Protein AF-A0A0R7JHP6-F1 (afdb_monomer)

pLDDT: mean 94.65, std 8.01, range [44.03, 98.38]

Nearest PDB structures (foldseek):
  1kx8-assembly1_A  TM=8.535E-01  e=2.768E-02  Mamestra brassicae
  1n8u-assembly1_A  TM=9.170E-01  e=6.213E-02  Mamestra brassicae
  7e8l-assembly1_A  TM=8.596E-01  e=4.147E-02  Spodoptera litura
  2gvs-assembly1_A  TM=7.440E-01  e=6.973E-02  Schistocerca gregaria

Organism: Solenopsis invicta (NCBI:txid13686)

Mean predicted aligned error: 2.82 Å

Structure (mmCIF, N/CA/C/O backbone):
data_AF-A0A0R7JHP6-F1
#
_entry.id   AF-A0A0R7JHP6-F1
#
loop_
_atom_site.group_PDB
_atom_site.id
_atom_site.type_symbol
_atom_site.label_atom_id
_atom_site.label_alt_id
_atom_site.label_comp_id
_atom_site.label_asym_id
_atom_site.label_entity_id
_atom_site.label_seq_id
_atom_site.pdbx_PDB_ins_code
_atom_site.Cartn_x
_atom_site.Cartn_y
_atom_site.Cartn_z
_atom_site.occupancy
_atom_site.B_iso_or_equiv
_atom_site.auth_seq_id
_atom_site.auth_comp_id
_atom_site.auth_asym_id
_atom_site.auth_atom_id
_atom_site.pdbx_PDB_model_num
ATOM 1 N N . LEU A 1 1 ? 12.851 1.798 -3.863 1.00 85.81 1 LEU A N 1
ATOM 2 C CA . LEU A 1 1 ? 11.668 2.395 -3.194 1.00 85.81 1 LEU A CA 1
ATOM 3 C C . LEU A 1 1 ? 10.517 1.402 -3.036 1.00 85.81 1 LEU A C 1
ATOM 5 O O . LEU A 1 1 ? 10.107 1.206 -1.907 1.00 85.81 1 LEU A O 1
ATOM 9 N N . ARG A 1 2 ? 10.037 0.714 -4.088 1.00 92.81 2 ARG A N 1
ATOM 10 C CA . ARG A 1 2 ? 8.922 -0.256 -3.964 1.00 92.81 2 ARG A CA 1
ATOM 11 C C . ARG A 1 2 ? 9.102 -1.281 -2.834 1.00 92.81 2 ARG A C 1
ATOM 13 O O . ARG A 1 2 ? 8.226 -1.386 -1.990 1.00 92.81 2 ARG A O 1
ATOM 20 N N . LEU A 1 3 ? 10.243 -1.976 -2.794 1.0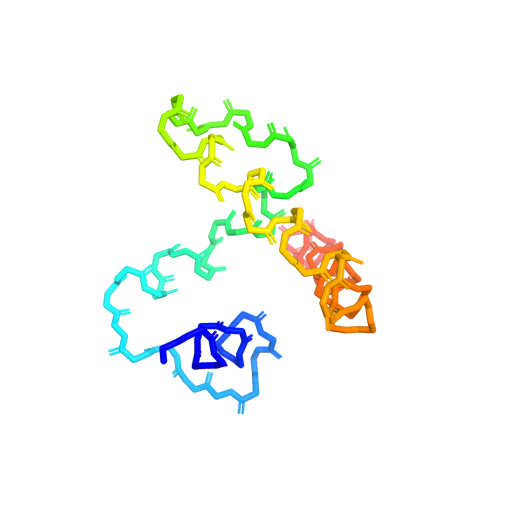0 95.38 3 LEU A N 1
ATOM 21 C CA . LEU A 1 3 ? 10.519 -2.981 -1.758 1.00 95.38 3 LEU A CA 1
ATOM 22 C C . LEU A 1 3 ? 10.516 -2.383 -0.343 1.00 95.38 3 LEU A C 1
ATOM 24 O O . LEU A 1 3 ? 10.003 -2.996 0.575 1.00 95.38 3 LEU A O 1
ATOM 28 N N . GLN A 1 4 ? 11.011 -1.156 -0.180 1.00 96.25 4 GLN A N 1
ATOM 29 C CA . GLN A 1 4 ? 10.984 -0.457 1.106 1.00 96.25 4 GLN A CA 1
ATOM 30 C C . GLN A 1 4 ? 9.549 -0.154 1.563 1.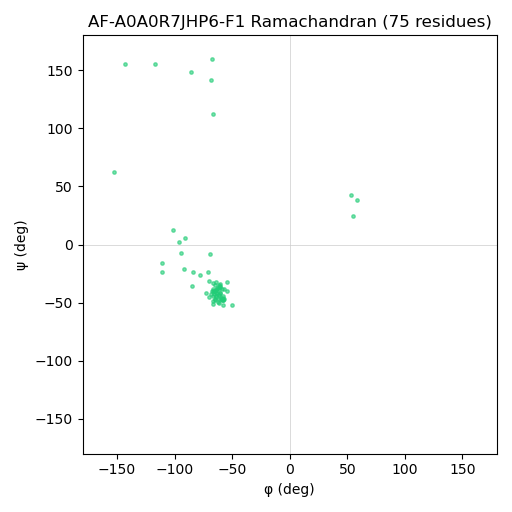00 96.25 4 GLN A C 1
ATOM 32 O O . GLN A 1 4 ? 9.249 -0.290 2.742 1.00 96.25 4 GLN A O 1
ATOM 37 N N . TYR A 1 5 ? 8.664 0.244 0.644 1.00 96.69 5 TYR A N 1
ATOM 38 C CA . TYR A 1 5 ? 7.242 0.439 0.945 1.00 96.69 5 TYR A CA 1
ATOM 39 C C . TYR A 1 5 ? 6.562 -0.882 1.282 1.00 96.69 5 TYR A C 1
ATOM 41 O O . TYR A 1 5 ? 5.833 -0.959 2.260 1.00 96.69 5 TYR A O 1
ATOM 49 N N . TYR A 1 6 ? 6.839 -1.921 0.495 1.00 97.56 6 TYR A N 1
ATOM 50 C CA . TYR A 1 6 ? 6.324 -3.260 0.742 1.00 97.56 6 TYR A CA 1
ATOM 51 C C . TYR A 1 6 ? 6.736 -3.765 2.129 1.00 97.56 6 TYR A C 1
ATOM 53 O O . TYR A 1 6 ? 5.877 -4.121 2.921 1.00 97.56 6 TYR A O 1
ATOM 61 N N . ASN A 1 7 ? 8.026 -3.711 2.463 1.00 97.75 7 ASN A N 1
ATOM 62 C CA . ASN A 1 7 ? 8.536 -4.148 3.761 1.00 97.75 7 ASN A CA 1
ATOM 63 C C . ASN A 1 7 ? 7.951 -3.334 4.926 1.00 97.75 7 ASN A C 1
ATOM 65 O O . ASN A 1 7 ? 7.612 -3.902 5.957 1.00 97.75 7 ASN A O 1
ATOM 69 N N . CYS A 1 8 ? 7.771 -2.024 4.736 1.00 97.81 8 CYS A N 1
ATOM 70 C CA . CYS A 1 8 ? 7.034 -1.164 5.666 1.00 97.81 8 CYS A CA 1
ATOM 71 C C . CYS A 1 8 ? 5.590 -1.641 5.861 1.00 97.81 8 CYS A C 1
ATOM 73 O O . CYS A 1 8 ? 5.149 -1.795 6.992 1.00 97.81 8 CYS A O 1
ATOM 75 N N . PHE A 1 9 ? 4.866 -1.945 4.782 1.00 97.06 9 PHE A N 1
ATOM 76 C CA . PHE A 1 9 ? 3.482 -2.414 4.875 1.00 97.06 9 PHE A CA 1
ATOM 77 C C . PHE A 1 9 ? 3.337 -3.829 5.437 1.00 97.06 9 PHE A C 1
ATOM 79 O O . PHE A 1 9 ? 2.292 -4.171 5.980 1.00 97.06 9 PHE A O 1
ATOM 86 N N . MET A 1 10 ? 4.387 -4.637 5.325 1.00 97.81 10 MET A N 1
ATOM 87 C CA . MET A 1 10 ? 4.459 -5.982 5.890 1.00 97.81 10 MET A CA 1
ATOM 88 C C . MET A 1 10 ? 5.044 -6.007 7.311 1.00 97.81 10 MET A C 1
ATOM 90 O O . MET A 1 10 ? 5.271 -7.092 7.838 1.00 97.81 10 MET A O 1
ATOM 94 N N . ASP A 1 11 ? 5.306 -4.843 7.919 1.00 96.69 11 ASP A N 1
ATOM 95 C CA . ASP A 1 11 ? 5.940 -4.688 9.237 1.00 96.69 11 ASP A CA 1
ATOM 96 C C . ASP A 1 11 ? 7.311 -5.386 9.375 1.00 96.69 11 ASP A C 1
ATOM 98 O O . ASP A 1 11 ? 7.752 -5.709 10.478 1.00 96.69 11 ASP A O 1
ATOM 102 N N . THR A 1 12 ? 8.020 -5.618 8.265 1.00 97.69 12 THR A N 1
ATOM 103 C CA . THR A 1 12 ? 9.356 -6.244 8.269 1.00 97.69 12 THR A CA 1
ATOM 104 C C . THR A 1 12 ? 10.488 -5.223 8.347 1.00 97.69 12 THR A C 1
ATOM 106 O O . THR A 1 12 ? 11.594 -5.553 8.769 1.00 97.69 12 THR A O 1
ATOM 109 N N . GLU A 1 13 ? 10.221 -3.968 7.976 1.00 97.25 13 GLU A N 1
ATOM 110 C CA . GLU A 1 13 ? 11.150 -2.842 8.097 1.00 97.25 13 GLU A CA 1
ATOM 111 C C . GLU A 1 13 ? 10.400 -1.552 8.465 1.00 97.25 13 GLU A C 1
ATOM 113 O O . GLU A 1 13 ? 9.227 -1.405 8.133 1.00 97.25 13 GLU A O 1
ATOM 118 N N . PRO A 1 14 ? 11.050 -0.558 9.096 1.00 97.25 14 PRO A N 1
ATOM 119 C CA . PRO A 1 14 ? 10.394 0.706 9.412 1.00 97.25 14 PRO A CA 1
ATOM 120 C C . PRO A 1 14 ? 10.069 1.538 8.160 1.00 97.25 14 PRO A C 1
ATOM 122 O O . PRO A 1 14 ? 10.888 1.695 7.247 1.00 97.25 14 PRO A O 1
ATOM 125 N N . CYS A 1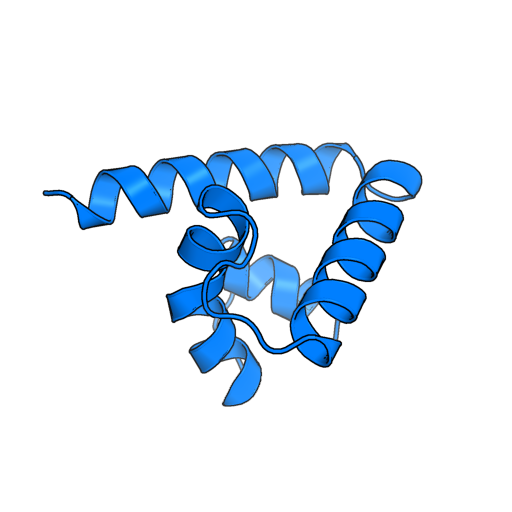 15 ? 8.906 2.188 8.177 1.00 97.25 15 CYS A N 1
ATOM 126 C CA . CYS A 1 15 ? 8.493 3.168 7.175 1.00 97.25 15 CYS A CA 1
ATOM 127 C C . CYS A 1 15 ? 9.374 4.427 7.233 1.00 97.25 15 CYS A C 1
ATOM 129 O O . CYS A 1 15 ? 9.343 5.193 8.202 1.00 97.25 15 CYS A O 1
ATOM 131 N N . ARG A 1 16 ? 10.185 4.650 6.191 1.00 95.38 16 ARG A N 1
ATOM 132 C CA . ARG A 1 16 ? 11.249 5.674 6.210 1.00 95.38 16 ARG A CA 1
ATOM 133 C C . ARG A 1 16 ? 10.793 7.084 5.855 1.00 95.38 16 ARG A C 1
ATOM 135 O O . ARG A 1 16 ? 11.451 8.046 6.240 1.00 95.38 16 ARG A O 1
ATOM 142 N N . THR A 1 17 ? 9.695 7.214 5.125 1.00 95.75 17 THR A N 1
ATOM 143 C CA . THR A 1 17 ? 9.199 8.495 4.617 1.00 95.75 17 THR A CA 1
ATOM 144 C C . THR A 1 17 ? 7.824 8.811 5.204 1.00 95.75 17 THR A C 1
ATOM 146 O O . THR A 1 17 ? 7.105 7.916 5.651 1.00 95.75 17 THR A O 1
ATOM 149 N N . ALA A 1 18 ? 7.469 10.097 5.269 1.00 96.50 18 ALA A N 1
ATOM 150 C CA . ALA A 1 18 ? 6.209 10.535 5.875 1.00 96.50 18 ALA A CA 1
ATOM 151 C C . ALA A 1 18 ? 4.982 9.994 5.123 1.00 96.50 18 ALA A C 1
ATOM 153 O O . ALA A 1 18 ? 4.002 9.592 5.741 1.00 96.50 18 ALA A O 1
ATOM 154 N N . ASP A 1 19 ? 5.068 9.921 3.798 1.00 94.50 19 ASP A N 1
ATOM 155 C CA . ASP A 1 19 ? 4.066 9.289 2.945 1.00 94.50 19 ASP A CA 1
ATOM 156 C C . ASP A 1 19 ? 3.968 7.776 3.185 1.00 94.50 19 ASP A C 1
ATOM 158 O O . ASP A 1 19 ? 2.859 7.273 3.315 1.00 94.50 19 ASP A O 1
ATOM 162 N N . ALA A 1 20 ? 5.081 7.050 3.337 1.00 95.50 20 ALA A N 1
ATOM 163 C CA . ALA A 1 20 ? 5.044 5.623 3.676 1.00 95.50 20 ALA A CA 1
ATOM 164 C C . ALA A 1 20 ? 4.360 5.369 5.029 1.00 95.50 20 ALA A C 1
ATOM 166 O O . ALA A 1 20 ? 3.553 4.452 5.134 1.00 95.50 20 ALA A O 1
ATOM 167 N N . LYS A 1 21 ? 4.634 6.205 6.041 1.00 96.81 21 LYS A N 1
ATOM 168 C CA . LYS A 1 21 ? 3.961 6.136 7.350 1.00 96.81 21 LYS A CA 1
ATOM 169 C C . LYS A 1 21 ? 2.460 6.383 7.224 1.00 96.81 21 LYS A C 1
ATOM 171 O O . LYS A 1 21 ? 1.668 5.579 7.693 1.00 96.81 21 LYS A O 1
ATOM 176 N N . PHE A 1 22 ? 2.075 7.448 6.523 1.00 95.50 22 PHE A N 1
ATOM 177 C CA . PHE A 1 22 ? 0.668 7.746 6.271 1.00 95.50 22 PHE A CA 1
ATOM 178 C C . PHE A 1 22 ? -0.036 6.592 5.547 1.00 95.50 22 PHE A C 1
ATOM 180 O O . PHE A 1 22 ? -1.112 6.166 5.957 1.00 95.50 22 PHE A O 1
ATOM 187 N N . PHE A 1 23 ? 0.569 6.061 4.480 1.00 95.31 23 PHE A N 1
ATOM 188 C CA . PHE A 1 23 ? -0.028 4.961 3.733 1.00 95.31 23 PHE A CA 1
ATOM 189 C C . PHE A 1 23 ? -0.115 3.688 4.567 1.00 95.31 23 PHE A C 1
ATOM 191 O O . PHE A 1 23 ? -1.147 3.040 4.509 1.00 95.31 23 PHE A O 1
ATOM 198 N N . HIS A 1 24 ? 0.888 3.356 5.378 1.00 95.56 24 HIS A N 1
ATOM 199 C CA . HIS A 1 24 ? 0.841 2.196 6.277 1.00 95.56 24 HIS A CA 1
ATOM 200 C C . HIS A 1 24 ? -0.384 2.217 7.202 1.00 95.56 24 HIS A C 1
ATOM 202 O O . HIS A 1 24 ? -1.059 1.203 7.357 1.00 95.56 24 HIS A O 1
ATOM 208 N N . GLU A 1 25 ? -0.755 3.388 7.723 1.00 94.56 25 GLU A N 1
ATOM 209 C CA . GLU A 1 25 ? -1.920 3.534 8.604 1.00 94.56 25 GLU A CA 1
ATOM 210 C C . GLU A 1 25 ? -3.261 3.263 7.898 1.00 94.56 25 GLU A C 1
ATOM 212 O O . GLU A 1 25 ? -4.200 2.746 8.522 1.00 94.56 25 GLU A O 1
ATOM 217 N N . VAL A 1 26 ? -3.359 3.593 6.603 1.00 95.62 26 VAL A N 1
ATOM 218 C CA . VAL A 1 26 ? -4.623 3.588 5.842 1.00 95.62 26 VAL A CA 1
ATOM 219 C C . VAL A 1 26 ? -4.716 2.498 4.774 1.00 95.62 26 VAL A C 1
ATOM 221 O O . VAL A 1 26 ? -5.816 2.220 4.301 1.00 95.62 26 VAL A O 1
ATOM 224 N N . ILE A 1 27 ? -3.606 1.867 4.380 1.00 96.25 27 ILE A N 1
ATOM 225 C CA . ILE A 1 27 ? -3.558 0.973 3.216 1.00 96.25 27 ILE A CA 1
ATOM 226 C C . ILE A 1 27 ? -4.453 -0.247 3.409 1.00 96.25 27 ILE A C 1
ATOM 228 O O . ILE A 1 27 ? -5.160 -0.630 2.480 1.00 96.25 27 ILE A O 1
ATOM 232 N N . SER A 1 28 ? -4.512 -0.796 4.624 1.00 96.38 28 SER A N 1
ATOM 233 C CA . SER A 1 28 ? -5.379 -1.935 4.923 1.00 96.38 28 SER A CA 1
ATOM 234 C C . SER A 1 28 ? -6.858 -1.566 4.763 1.00 96.38 28 SER A C 1
ATOM 236 O O . SER A 1 28 ? -7.601 -2.299 4.118 1.00 96.38 28 SER A O 1
ATOM 238 N N . GLU A 1 29 ? -7.283 -0.380 5.217 1.00 95.75 29 GLU A N 1
ATOM 239 C CA . GLU A 1 29 ? -8.653 0.103 4.974 1.00 95.75 29 GLU A CA 1
ATOM 240 C C . GLU A 1 29 ? -8.905 0.333 3.484 1.00 95.75 29 GLU A C 1
ATOM 242 O O . GLU A 1 29 ? -9.905 -0.147 2.959 1.00 95.75 29 GLU A O 1
ATOM 247 N N . ALA A 1 30 ? -7.978 0.996 2.790 1.00 96.56 30 ALA A N 1
ATOM 248 C CA . ALA A 1 30 ? -8.100 1.275 1.365 1.00 96.56 30 ALA A CA 1
ATOM 249 C C . ALA A 1 30 ? -8.233 -0.009 0.526 1.00 96.56 30 ALA A C 1
ATOM 251 O O . ALA A 1 30 ? -9.018 -0.035 -0.418 1.00 96.56 30 ALA A O 1
ATOM 252 N N . MET A 1 31 ? -7.525 -1.086 0.874 1.00 95.88 31 MET A N 1
ATOM 253 C CA . MET A 1 31 ? -7.655 -2.374 0.187 1.00 95.88 31 MET A CA 1
ATOM 254 C C . MET A 1 31 ? -9.004 -3.045 0.471 1.00 95.88 31 MET A C 1
ATOM 256 O O . MET A 1 31 ? -9.669 -3.506 -0.455 1.00 95.88 31 MET A O 1
ATOM 260 N N . GLN A 1 32 ? -9.438 -3.065 1.733 1.00 94.69 32 GLN A N 1
ATOM 261 C CA . GLN A 1 32 ? -10.637 -3.800 2.148 1.00 94.69 32 GLN A CA 1
ATOM 262 C C . GLN A 1 32 ? -11.951 -3.082 1.808 1.00 94.69 32 GLN A C 1
ATOM 264 O O . GLN A 1 32 ? -12.979 -3.729 1.619 1.00 94.69 32 GLN A O 1
ATOM 269 N N . THR A 1 33 ? -11.936 -1.752 1.692 1.00 95.00 33 THR A N 1
ATOM 270 C CA . THR A 1 33 ? -13.122 -0.948 1.344 1.00 95.00 33 THR A CA 1
ATOM 271 C C . THR A 1 33 ? -13.146 -0.508 -0.115 1.00 95.00 33 THR A C 1
ATOM 273 O O . THR A 1 33 ? -13.932 0.371 -0.476 1.00 95.00 33 THR A O 1
ATOM 276 N N . GLN A 1 34 ? -12.283 -1.087 -0.957 1.00 93.00 34 GLN A N 1
ATOM 277 C CA . GLN A 1 34 ? -12.126 -0.698 -2.363 1.00 93.00 34 GLN A CA 1
ATOM 278 C C . GLN A 1 34 ? -11.868 0.812 -2.523 1.00 93.00 34 GLN A C 1
ATOM 280 O O . GLN A 1 34 ? -12.422 1.486 -3.391 1.00 93.00 34 GLN A O 1
ATOM 285 N N . CYS A 1 35 ? -11.009 1.357 -1.660 1.00 94.44 35 CYS A N 1
ATOM 286 C CA . CYS A 1 35 ? -10.561 2.743 -1.678 1.00 94.44 35 CYS A CA 1
ATOM 287 C C . CYS A 1 35 ? -11.725 3.751 -1.570 1.00 94.44 35 CYS A C 1
ATOM 289 O O . CYS A 1 35 ? -11.709 4.805 -2.214 1.00 94.44 35 CYS A O 1
ATOM 291 N N . ARG A 1 36 ? -12.747 3.457 -0.747 1.00 95.44 36 ARG A N 1
ATOM 292 C CA . ARG A 1 36 ? -13.951 4.304 -0.598 1.00 95.44 36 ARG A CA 1
ATOM 293 C C . ARG A 1 36 ? -13.629 5.760 -0.245 1.00 95.44 36 ARG A C 1
ATOM 295 O O . ARG A 1 36 ? -14.366 6.664 -0.628 1.00 95.44 36 ARG A O 1
ATOM 302 N N . ARG A 1 37 ? -12.542 5.986 0.498 1.00 95.12 37 ARG A N 1
ATOM 303 C CA . ARG A 1 37 ? -12.088 7.310 0.961 1.00 95.12 37 ARG A CA 1
ATOM 304 C C . ARG A 1 37 ? -11.016 7.947 0.070 1.00 95.12 37 ARG A C 1
ATOM 306 O O . ARG A 1 37 ? -10.522 9.025 0.384 1.00 95.12 37 ARG A O 1
ATOM 313 N N . CYS A 1 38 ? -10.641 7.289 -1.021 1.00 96.44 38 CYS A N 1
ATOM 314 C CA . CYS A 1 38 ? -9.559 7.729 -1.886 1.00 96.44 38 CYS A CA 1
ATOM 315 C C . CYS A 1 38 ? -10.021 8.738 -2.937 1.00 96.44 38 CYS A C 1
ATOM 317 O O . CYS A 1 38 ? -11.124 8.649 -3.476 1.00 96.44 38 CYS A O 1
ATOM 319 N N . THR A 1 39 ? -9.120 9.644 -3.304 1.00 97.56 39 THR A N 1
ATOM 320 C CA . THR A 1 39 ? -9.250 10.479 -4.506 1.00 97.56 39 THR A CA 1
ATOM 321 C C . THR A 1 39 ? -9.150 9.631 -5.777 1.00 97.56 39 THR A C 1
ATOM 323 O O . THR A 1 39 ? -8.547 8.555 -5.772 1.00 97.56 39 THR A O 1
ATOM 326 N N . GLU A 1 40 ? -9.650 10.137 -6.906 1.00 96.81 40 GLU A N 1
ATOM 327 C CA . GLU A 1 40 ? -9.555 9.432 -8.197 1.00 96.81 40 GLU A CA 1
ATOM 328 C C . GLU A 1 40 ? -8.108 9.112 -8.589 1.00 96.81 40 GLU A C 1
ATOM 330 O O . GLU A 1 40 ? -7.800 8.013 -9.051 1.00 96.81 40 GLU A O 1
ATOM 335 N N . LYS A 1 41 ? -7.176 10.029 -8.305 1.00 96.94 41 LYS A N 1
ATOM 336 C CA . LYS A 1 41 ? -5.750 9.787 -8.541 1.00 96.94 41 LYS A CA 1
ATOM 337 C C . LYS A 1 41 ? -5.223 8.626 -7.691 1.00 96.9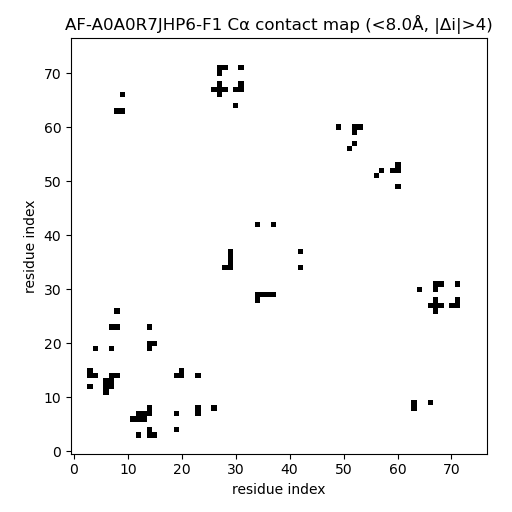4 41 LYS A C 1
ATOM 339 O O . LYS A 1 41 ? -4.459 7.809 -8.195 1.00 96.94 41 LYS A O 1
ATOM 344 N N . GLN A 1 42 ? -5.626 8.533 -6.424 1.00 96.56 42 GLN A N 1
ATOM 345 C CA . GLN A 1 42 ? -5.223 7.436 -5.538 1.00 96.56 42 GLN A CA 1
ATOM 346 C C . GLN A 1 42 ? -5.808 6.094 -5.988 1.00 96.56 42 GLN A C 1
ATOM 348 O O . GLN A 1 42 ? -5.076 5.111 -5.990 1.00 96.56 42 GLN A O 1
ATOM 353 N N . LYS A 1 43 ? -7.066 6.054 -6.448 1.00 97.19 43 LYS A N 1
ATOM 354 C CA . LYS A 1 43 ? -7.677 4.836 -7.012 1.00 97.19 43 LYS A CA 1
ATOM 355 C C . LYS A 1 43 ? -6.902 4.323 -8.225 1.00 97.19 43 LYS A C 1
ATOM 357 O O . LYS A 1 43 ? -6.553 3.149 -8.283 1.00 97.19 43 LYS A O 1
ATOM 362 N N . VAL A 1 44 ? -6.555 5.214 -9.161 1.00 97.56 44 VAL A N 1
ATOM 363 C CA . VAL A 1 44 ? -5.744 4.857 -10.338 1.00 97.56 44 VAL A CA 1
AT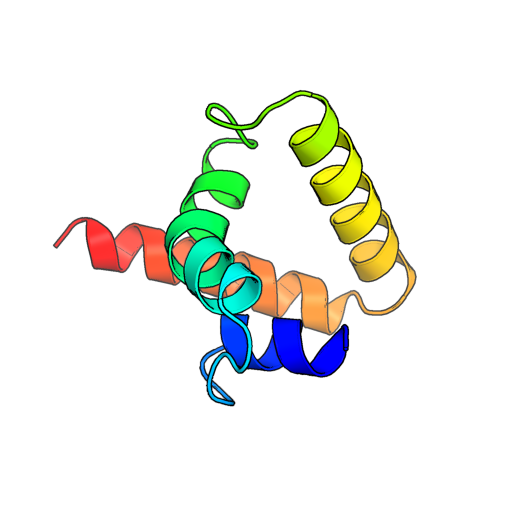OM 364 C C . VAL A 1 44 ? -4.372 4.315 -9.928 1.00 97.56 44 VAL A C 1
ATOM 366 O O . VAL A 1 44 ? -3.898 3.342 -10.511 1.00 97.56 44 VAL A O 1
ATOM 369 N N . LEU A 1 45 ? -3.726 4.922 -8.930 1.00 95.31 45 LEU A N 1
ATOM 370 C CA . LEU A 1 45 ? -2.437 4.445 -8.426 1.00 95.31 45 LEU A CA 1
ATOM 371 C C . LEU A 1 45 ? -2.553 3.087 -7.723 1.00 95.31 45 LEU A C 1
ATOM 373 O O . LEU A 1 45 ? -1.691 2.237 -7.936 1.00 95.31 45 LEU A O 1
ATOM 377 N N . LEU A 1 46 ? -3.613 2.869 -6.940 1.00 96.00 46 LEU A N 1
ATOM 378 C CA . LEU A 1 46 ? -3.868 1.596 -6.269 1.00 96.00 46 LEU A CA 1
ATOM 379 C C . LEU A 1 46 ? -4.107 0.474 -7.285 1.00 96.00 46 LEU A C 1
ATOM 381 O O . LEU A 1 46 ? -3.493 -0.581 -7.167 1.00 96.00 46 LEU A O 1
ATOM 385 N N . ASN A 1 47 ? -4.907 0.732 -8.324 1.00 96.88 47 ASN A N 1
ATOM 386 C CA . ASN A 1 47 ? -5.152 -0.231 -9.400 1.00 96.88 47 ASN A CA 1
ATOM 387 C C . ASN A 1 47 ? -3.859 -0.579 -10.143 1.00 96.88 47 ASN A C 1
ATOM 389 O O . ASN A 1 47 ? -3.530 -1.747 -10.285 1.00 96.88 47 ASN A O 1
ATOM 393 N N . ARG A 1 48 ? -3.053 0.423 -10.521 1.00 97.19 48 ARG A N 1
ATOM 394 C CA . ARG A 1 48 ? -1.749 0.181 -11.168 1.00 97.19 48 ARG A CA 1
ATOM 395 C C . ARG A 1 48 ? -0.790 -0.617 -10.286 1.00 97.19 48 ARG A C 1
ATOM 397 O O . ARG A 1 48 ? 0.009 -1.396 -10.795 1.00 97.19 48 ARG A O 1
ATOM 404 N N . MET A 1 49 ? -0.830 -0.387 -8.975 1.00 96.25 49 MET A N 1
A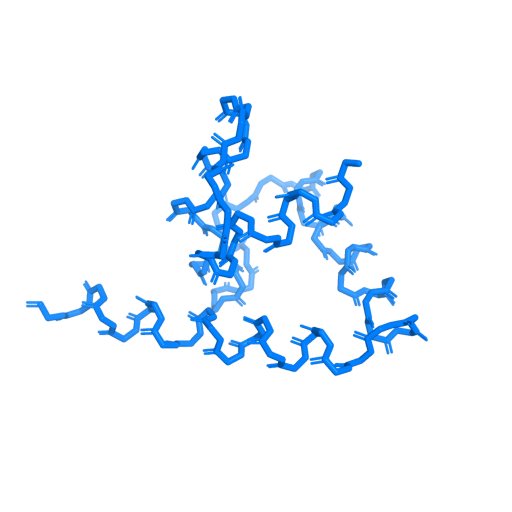TOM 405 C CA . MET A 1 49 ? -0.038 -1.139 -8.008 1.00 96.25 49 MET A CA 1
ATOM 406 C C . MET A 1 49 ? -0.500 -2.601 -7.956 1.00 96.25 49 MET A C 1
ATOM 408 O O . MET A 1 49 ? 0.338 -3.490 -8.110 1.00 96.25 49 MET A O 1
ATOM 412 N N . ALA A 1 50 ? -1.809 -2.839 -7.840 1.00 97.06 50 ALA A N 1
ATOM 413 C CA . ALA A 1 50 ? -2.402 -4.173 -7.857 1.00 97.06 50 ALA A CA 1
ATOM 414 C C . ALA A 1 50 ? -2.093 -4.927 -9.163 1.00 97.06 50 ALA A C 1
ATOM 416 O O . ALA A 1 50 ? -1.621 -6.062 -9.120 1.00 97.06 50 ALA A O 1
ATOM 417 N N . ASP A 1 51 ? -2.266 -4.279 -10.318 1.00 98.25 51 ASP A N 1
ATOM 418 C CA . ASP A 1 51 ? -1.950 -4.845 -11.635 1.00 98.25 51 ASP A CA 1
ATOM 419 C C . ASP A 1 51 ? -0.475 -5.251 -11.728 1.00 98.25 51 ASP A C 1
ATOM 421 O O . ASP A 1 51 ? -0.143 -6.336 -12.202 1.00 98.25 51 ASP A O 1
ATOM 425 N N . TRP A 1 52 ? 0.434 -4.400 -11.240 1.00 97.94 52 TRP A N 1
ATOM 426 C CA . TRP A 1 52 ? 1.859 -4.713 -11.270 1.00 97.94 52 TRP A CA 1
ATOM 427 C C . TRP A 1 52 ? 2.189 -5.925 -10.392 1.00 97.94 52 TRP A C 1
ATOM 429 O O . TRP A 1 52 ? 2.881 -6.830 -10.858 1.00 97.94 52 TRP A O 1
ATOM 439 N N . TYR A 1 53 ? 1.700 -5.976 -9.149 1.00 98.25 53 TYR A N 1
ATOM 440 C CA . TYR A 1 53 ? 2.000 -7.086 -8.238 1.00 98.25 53 TYR A CA 1
ATOM 441 C C . TYR A 1 53 ? 1.363 -8.402 -8.688 1.00 98.25 53 TYR A C 1
ATOM 443 O O . TYR A 1 53 ? 2.044 -9.422 -8.685 1.00 98.25 53 TYR A O 1
ATOM 451 N N . THR A 1 54 ? 0.112 -8.388 -9.147 1.00 98.12 54 THR A N 1
ATOM 452 C CA . THR A 1 54 ? -0.552 -9.600 -9.662 1.00 98.12 54 THR A CA 1
ATOM 453 C C . THR A 1 54 ? 0.170 -10.197 -10.872 1.00 98.12 54 THR A C 1
ATOM 455 O O . THR A 1 54 ? 0.229 -11.416 -10.999 1.00 98.12 54 THR A O 1
ATOM 458 N N . GLN A 1 55 ? 0.771 -9.364 -11.728 1.00 98.38 55 GLN A N 1
ATOM 459 C CA . GLN A 1 55 ? 1.511 -9.823 -12.910 1.00 98.38 55 GLN A CA 1
ATOM 460 C C . GLN A 1 55 ? 2.970 -10.203 -12.623 1.00 98.38 55 GLN A C 1
ATOM 462 O O . GLN A 1 55 ? 3.500 -11.105 -13.263 1.00 98.38 55 GLN A O 1
ATOM 467 N N . ASN A 1 56 ? 3.645 -9.496 -11.710 1.00 98.19 56 ASN A N 1
ATOM 468 C CA . ASN A 1 56 ? 5.104 -9.590 -11.553 1.00 98.19 56 ASN A CA 1
ATOM 469 C C . ASN A 1 56 ? 5.545 -10.270 -10.251 1.00 98.19 56 ASN A C 1
ATOM 471 O O . ASN A 1 56 ? 6.674 -10.745 -10.172 1.00 98.19 56 ASN A O 1
ATOM 475 N N . ALA A 1 57 ? 4.702 -10.276 -9.217 1.00 98.00 57 ALA A N 1
ATOM 476 C CA . ALA A 1 57 ? 5.031 -10.808 -7.896 1.00 98.00 57 ALA A CA 1
ATOM 477 C C . ALA A 1 57 ? 3.765 -11.301 -7.157 1.00 98.00 57 ALA A C 1
ATOM 479 O O 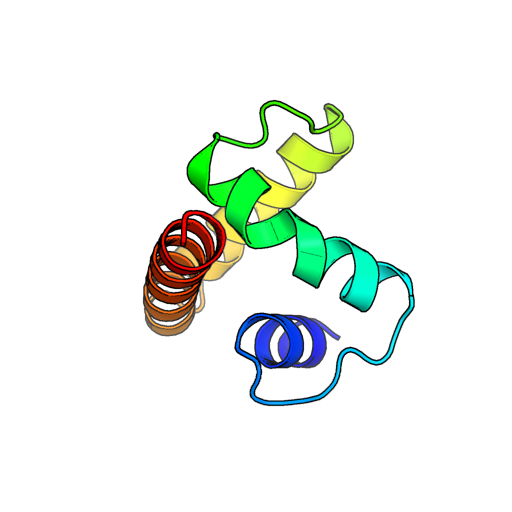. ALA A 1 57 ? 3.411 -10.757 -6.105 1.00 98.00 57 ALA A O 1
ATOM 480 N N . PRO A 1 58 ? 3.065 -12.319 -7.692 1.00 98.19 58 PRO A N 1
ATOM 481 C CA . PRO A 1 58 ? 1.782 -12.777 -7.156 1.00 98.19 58 PRO A CA 1
ATOM 482 C C . PRO A 1 58 ? 1.880 -13.296 -5.715 1.00 98.19 58 PRO A C 1
ATOM 484 O O . PRO A 1 58 ? 1.003 -13.014 -4.909 1.00 98.19 58 PRO A O 1
ATOM 487 N N . GLU A 1 59 ? 2.979 -13.948 -5.332 1.00 98.25 59 GLU A N 1
ATOM 488 C CA . GLU A 1 59 ? 3.177 -14.405 -3.946 1.00 98.25 59 GLU A CA 1
ATOM 489 C C . GLU A 1 59 ? 3.259 -13.232 -2.951 1.00 98.25 59 GLU A C 1
ATOM 491 O O . GLU A 1 59 ? 2.692 -13.283 -1.857 1.00 98.25 59 GLU A O 1
ATOM 496 N N . GLN A 1 60 ? 3.920 -12.135 -3.345 1.00 98.12 60 GLN A N 1
ATOM 497 C CA . GLN A 1 60 ? 3.953 -10.903 -2.551 1.00 98.12 60 GLN A CA 1
ATOM 498 C C . GLN A 1 60 ? 2.568 -10.257 -2.480 1.00 98.12 60 GLN A C 1
ATOM 500 O O . GLN A 1 60 ? 2.180 -9.746 -1.432 1.00 98.12 60 GLN A O 1
ATOM 505 N N . TRP A 1 61 ? 1.808 -10.303 -3.578 1.00 98.3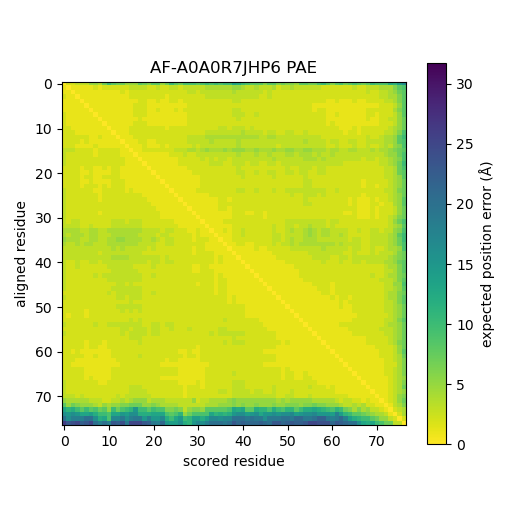1 61 TRP A N 1
ATOM 506 C CA . TRP A 1 61 ? 0.435 -9.811 -3.606 1.00 98.31 61 TRP A CA 1
ATOM 507 C C . TRP A 1 61 ? -0.462 -10.566 -2.625 1.00 98.31 61 TRP A C 1
ATOM 509 O O . TRP A 1 61 ? -1.138 -9.949 -1.806 1.00 98.31 61 TRP A O 1
ATOM 519 N N . GLU A 1 62 ? -0.435 -11.896 -2.662 1.00 98.38 62 GLU A N 1
ATOM 520 C CA . GLU A 1 62 ? -1.233 -12.744 -1.777 1.00 98.38 62 GLU A CA 1
ATOM 521 C C . GLU A 1 62 ? -0.881 -12.524 -0.303 1.00 98.38 62 GLU A C 1
ATOM 523 O O . GLU A 1 62 ? -1.772 -12.397 0.542 1.00 98.38 62 GLU A O 1
ATOM 528 N N . ALA A 1 63 ? 0.416 -12.428 0.011 1.00 98.38 63 ALA A N 1
ATOM 529 C CA . ALA A 1 63 ? 0.875 -12.117 1.359 1.00 98.38 63 ALA A CA 1
ATOM 530 C C . ALA A 1 63 ? 0.392 -10.738 1.826 1.00 98.38 63 ALA A C 1
ATOM 532 O O . ALA A 1 63 ? -0.095 -10.607 2.950 1.00 98.38 63 ALA A O 1
ATOM 533 N N . PHE A 1 64 ? 0.469 -9.734 0.953 1.00 98.06 64 PHE A N 1
ATOM 534 C CA . PHE A 1 64 ? 0.005 -8.384 1.237 1.00 98.06 64 PHE A CA 1
ATOM 535 C C . PHE A 1 64 ? -1.511 -8.323 1.468 1.00 98.06 64 PHE A C 1
ATOM 537 O O . PHE A 1 64 ? -1.955 -7.746 2.458 1.00 98.06 64 PHE A O 1
ATOM 544 N N . ILE A 1 65 ? -2.322 -8.975 0.628 1.00 97.56 65 ILE A N 1
ATOM 545 C CA . ILE A 1 65 ? -3.779 -9.030 0.823 1.00 97.56 65 ILE A CA 1
ATOM 546 C C . ILE A 1 65 ? -4.129 -9.677 2.163 1.00 97.56 65 ILE A C 1
ATOM 548 O O . ILE A 1 65 ? -4.926 -9.113 2.918 1.00 97.56 65 ILE A O 1
ATOM 552 N N . ARG A 1 66 ? -3.498 -10.809 2.497 1.00 97.94 66 ARG A N 1
ATOM 553 C CA . ARG A 1 66 ? -3.685 -11.475 3.793 1.00 97.94 66 ARG A CA 1
ATOM 554 C C . ARG A 1 66 ? -3.334 -10.551 4.960 1.00 97.94 66 ARG A C 1
ATOM 556 O O . ARG A 1 66 ? -4.141 -10.412 5.875 1.00 97.94 66 ARG A O 1
ATOM 563 N N . LYS A 1 67 ? -2.202 -9.850 4.885 1.00 97.12 67 LYS A N 1
ATOM 564 C CA . LYS A 1 67 ? -1.808 -8.852 5.885 1.00 97.12 67 LYS A CA 1
ATOM 565 C C . LYS A 1 67 ? -2.871 -7.757 6.049 1.00 97.12 67 LYS A C 1
ATOM 567 O O . LYS A 1 67 ? -3.297 -7.483 7.167 1.00 97.12 67 LYS A O 1
ATOM 572 N N . THR A 1 68 ? -3.396 -7.197 4.954 1.00 96.69 68 THR A N 1
ATOM 573 C CA . THR A 1 68 ? -4.444 -6.158 5.046 1.00 96.69 68 THR A CA 1
ATOM 574 C C . THR A 1 68 ? -5.758 -6.650 5.662 1.00 96.69 68 THR A C 1
ATOM 576 O O . THR A 1 68 ? -6.452 -5.879 6.334 1.00 96.69 68 THR A O 1
ATOM 579 N N . LEU A 1 69 ? -6.104 -7.925 5.456 1.00 96.06 69 LEU A N 1
ATOM 580 C CA . LEU A 1 69 ? -7.252 -8.572 6.094 1.00 96.06 69 LEU A CA 1
ATOM 581 C C . LEU A 1 69 ? -7.030 -8.692 7.607 1.00 96.06 69 LEU A C 1
ATOM 583 O O . LEU A 1 69 ? -7.877 -8.253 8.384 1.00 96.06 69 LEU A O 1
ATOM 587 N N . GLU A 1 70 ? -5.880 -9.231 8.019 1.00 95.62 70 GLU A N 1
ATOM 588 C CA . GLU A 1 70 ? -5.500 -9.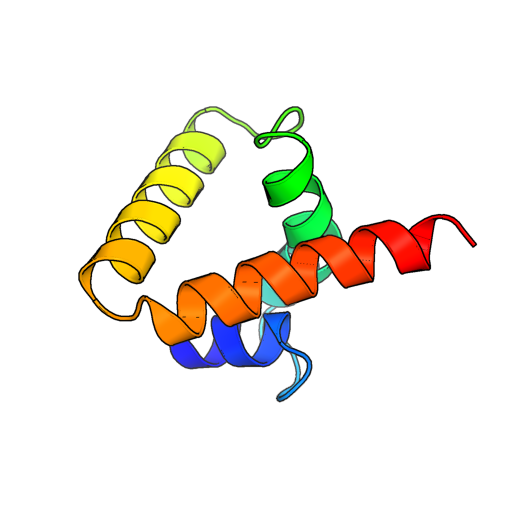399 9.427 1.00 95.62 70 GLU A CA 1
ATOM 589 C C . GLU A 1 70 ? -5.489 -8.062 10.180 1.00 95.62 70 GLU A C 1
ATOM 591 O O . GLU A 1 70 ? -6.124 -7.943 11.230 1.00 95.62 70 GLU A O 1
ATOM 596 N N . ASP A 1 71 ? -4.870 -7.026 9.613 1.00 94.69 71 ASP A N 1
ATOM 597 C CA . ASP A 1 71 ? -4.810 -5.691 10.224 1.00 94.69 71 ASP A CA 1
ATOM 598 C C . ASP A 1 71 ? -6.197 -5.075 10.426 1.00 94.69 71 ASP A C 1
ATOM 600 O O . ASP A 1 71 ? -6.463 -4.390 11.417 1.00 94.69 71 ASP A O 1
ATOM 604 N N . THR A 1 72 ? -7.107 -5.315 9.481 1.00 90.81 72 THR A N 1
ATOM 605 C CA . THR A 1 72 ? -8.481 -4.809 9.559 1.00 90.81 72 THR A CA 1
ATOM 606 C C . THR A 1 72 ? -9.278 -5.521 10.652 1.00 90.81 72 THR A C 1
ATOM 608 O O . THR A 1 72 ? -10.150 -4.908 11.269 1.00 90.81 72 THR A O 1
ATOM 611 N N . LEU A 1 73 ? -8.983 -6.798 10.918 1.00 88.94 73 LEU A N 1
ATOM 612 C CA . LEU A 1 73 ? -9.586 -7.548 12.019 1.00 88.94 73 LEU A CA 1
ATOM 613 C C . LEU A 1 73 ? -9.033 -7.099 13.375 1.00 88.94 73 LEU A C 1
ATOM 615 O O . LEU A 1 73 ? -9.811 -6.906 14.305 1.00 88.94 73 LEU A O 1
ATOM 619 N N . GLN A 1 74 ? -7.722 -6.868 13.478 1.00 84.75 74 GLN A N 1
ATOM 620 C CA . GLN A 1 74 ? -7.079 -6.423 14.720 1.00 84.75 74 GLN A CA 1
ATOM 621 C C . GLN A 1 74 ? -7.547 -5.029 15.159 1.00 84.75 74 GLN A C 1
ATOM 623 O O . GLN A 1 74 ? -7.733 -4.800 16.346 1.00 84.75 74 GLN A O 1
ATOM 628 N N . LYS A 1 75 ? -7.827 -4.117 14.218 1.00 71.00 75 LYS A N 1
ATOM 629 C CA . LYS A 1 75 ? -8.368 -2.775 14.517 1.00 71.00 75 LYS A CA 1
ATOM 630 C C . LYS A 1 75 ? -9.817 -2.767 15.037 1.00 71.00 75 LYS A C 1
ATOM 632 O O . LYS A 1 75 ? -10.315 -1.700 15.390 1.00 71.00 75 LYS A O 1
ATOM 637 N N . LYS A 1 76 ? -10.525 -3.905 15.023 1.00 60.00 76 LYS A N 1
ATOM 638 C CA . LYS A 1 76 ? -11.904 -4.029 15.537 1.00 60.00 76 LYS A CA 1
ATOM 639 C C . LYS A 1 76 ? -11.983 -4.521 16.990 1.00 60.00 76 LYS A C 1
ATOM 641 O O . LYS A 1 76 ? -13.094 -4.550 17.518 1.00 60.00 76 LYS A O 1
ATOM 646 N N . GLY A 1 77 ? -10.862 -4.925 17.593 1.00 44.03 77 GLY A N 1
ATOM 647 C CA . GLY A 1 77 ? -10.746 -5.259 19.020 1.00 44.03 77 GLY A CA 1
ATOM 648 C C . GLY A 1 77 ? -10.239 -4.077 19.828 1.00 44.03 77 GLY A C 1
ATOM 649 O O . GLY A 1 77 ? -10.663 -3.969 20.996 1.00 44.03 77 GLY A O 1
#

Solvent-accessible surface area (backbone atoms only — not comparable to full-atom values): 4406 Å² total; per-residue (Å²): 107,69,67,54,50,49,30,27,64,67,71,76,42,79,54,87,45,74,65,47,44,55,43,53,77,44,46,33,57,36,64,77,56,72,34,75,89,51,53,72,70,51,48,54,52,50,50,55,49,51,55,48,28,61,75,76,37,45,71,60,39,54,52,50,53,52,50,27,52,52,54,56,56,60,76,74,113

Foldseek 3Di:
DVVLLLCCLLVNDPQDDPVSVVCSVCVLVCLVVVNPVDDPVVNVVVVVVLVCCVPPPVVSVVSSNVSSVVVVVVVVD

InterPro domains:
  IPR005055 Insect odorant-binding protein A10/Ejaculatory bulb-specific protein 3 [PF03392] (2-72)
  IPR005055 Insect odorant-binding protein A10/Ejaculatory bulb-specific protein 3 [PTHR11257] (4-66)
  IPR036682 Insect odorant-binding protein A10/Ejaculatory bulb-specific protein 3 superfamily [G3DSA:1.10.2080.10] (1-77)
  IPR036682 Insect odorant-binding protein A10/Ejaculatory bulb-specific protein 3 superfamily [SSF100910] (2-67)

Sequence (77 aa):
LRLQYYNCFMDTEPCRTADAKFFHEVISEAMQTQCRRCTEKQKVLLNRMADWYTQNAPEQWEAFIRKTLEDTLQKKG

Secondary structure (DSSP, 8-state):
-HHHHHHHHTTSS---SHHHHHHHHHHHHHHHTTTTT--HHHHHHHHHHHHHHHHH-HHHHHHHHHHHHHHHHHTT-

Radius of gyration: 12.01 Å; Cα contacts (8 Å, |Δi|>4): 49; chains: 1; bounding box: 26×25×32 Å